Protein AF-A0A1J1LTN3-F1 (afdb_monomer_lite)

Organism: NCBI:txid671072

Sequence (48 aa):
MVANIKAEFKRHLEQNPWMSEPTRKQALNKLDKMMIYVGYPEKWLDYC

Radius of gyration: 15.18 Å; chains: 1; bounding box: 45×13×30 Å

InterPro domains:
  IPR000718 Peptidase M13 [PS51885] (1-48)
  IPR008753 Peptidase M13, N-terminal domain [PF05649] (1-41)
  IPR024079 Metallopeptidase, catalytic domain superfamily [G3DSA:3.40.390.10] (1-41)

Secondary structure (DSSP, 8-state):
-HHHHHHHHHHHHHH-TTS-HHHHHHHHHHHHT-----SS-SS-----

pLDDT: mean 84.09, std 8.54, range [57.94, 93.12]

Structure (mmCIF, N/CA/C/O backbone):
data_AF-A0A1J1LTN3-F1
#
_entry.id   AF-A0A1J1LTN3-F1
#
loop_
_atom_site.group_PDB
_atom_site.id
_atom_site.type_symbol
_atom_site.label_atom_id
_atom_site.label_alt_id
_atom_site.label_comp_id
_atom_site.label_asym_id
_atom_site.label_entity_id
_atom_site.label_seq_id
_atom_site.pdbx_PDB_ins_code
_atom_site.Cartn_x
_atom_site.Cartn_y
_atom_site.Cartn_z
_atom_site.occupancy
_atom_site.B_iso_or_equiv
_atom_site.auth_seq_id
_atom_site.auth_comp_id
_atom_site.auth_asym_id
_atom_site.auth_atom_id
_atom_site.pdbx_PDB_model_num
ATOM 1 N N . MET A 1 1 ? -2.121 -2.932 -16.521 1.00 74.75 1 MET A N 1
ATOM 2 C CA . MET A 1 1 ? -2.144 -4.169 -15.702 1.00 74.75 1 MET A CA 1
ATOM 3 C C . MET A 1 1 ? -1.694 -3.910 -14.266 1.00 74.75 1 MET A C 1
ATOM 5 O O . MET A 1 1 ? -2.506 -4.058 -13.367 1.00 74.75 1 MET A O 1
ATOM 9 N N . VAL A 1 2 ? -0.466 -3.434 -14.034 1.00 80.00 2 VAL A N 1
ATOM 10 C CA . VAL A 1 2 ? 0.049 -3.168 -12.674 1.00 80.00 2 VAL A CA 1
ATOM 11 C C 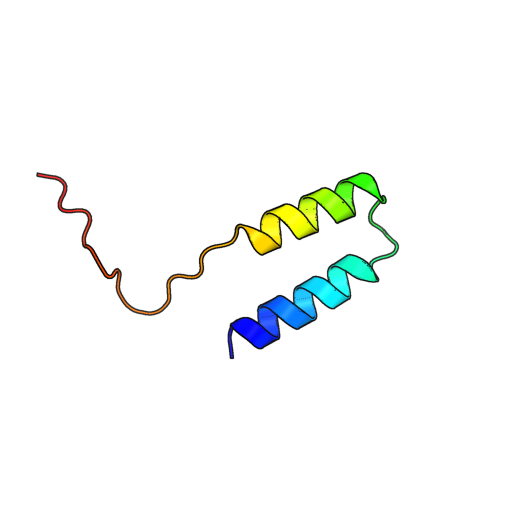. VAL A 1 2 ? -0.767 -2.115 -11.900 1.00 80.00 2 VAL A C 1
ATOM 13 O O . VAL A 1 2 ? -1.030 -2.287 -10.713 1.00 80.00 2 VAL A O 1
ATOM 16 N N . ALA A 1 3 ? -1.246 -1.065 -12.575 1.00 83.00 3 ALA A N 1
ATOM 17 C CA . ALA A 1 3 ? -2.119 -0.060 -11.961 1.00 83.00 3 ALA A CA 1
ATOM 18 C C . ALA A 1 3 ? -3.428 -0.657 -11.401 1.00 83.00 3 ALA A C 1
ATOM 20 O O . ALA A 1 3 ? -3.855 -0.274 -10.317 1.00 83.00 3 ALA A O 1
ATOM 21 N N . ASN A 1 4 ? -4.021 -1.642 -12.088 1.00 85.94 4 ASN A N 1
ATOM 22 C CA . ASN A 1 4 ? -5.249 -2.303 -11.631 1.00 85.94 4 ASN A CA 1
ATOM 23 C C . ASN A 1 4 ? -4.992 -3.146 -10.376 1.00 85.94 4 ASN A C 1
ATOM 25 O O . ASN A 1 4 ? -5.808 -3.147 -9.463 1.00 85.94 4 ASN A O 1
ATOM 29 N N . ILE A 1 5 ? -3.833 -3.809 -10.298 1.00 86.56 5 ILE A N 1
ATOM 30 C CA . ILE A 1 5 ? -3.424 -4.563 -9.104 1.00 86.56 5 ILE A CA 1
ATOM 31 C C . ILE A 1 5 ? -3.258 -3.610 -7.915 1.00 86.56 5 ILE A C 1
ATOM 33 O O . ILE A 1 5 ? -3.740 -3.894 -6.820 1.00 86.56 5 ILE A O 1
ATOM 37 N N . LYS A 1 6 ? -2.630 -2.447 -8.134 1.00 86.94 6 LYS A N 1
ATOM 38 C CA . LYS A 1 6 ? -2.477 -1.413 -7.100 1.00 86.94 6 LYS A CA 1
ATOM 39 C C . LYS A 1 6 ? -3.838 -0.882 -6.626 1.00 86.94 6 LYS A C 1
ATOM 41 O O . LYS A 1 6 ? -4.029 -0.698 -5.426 1.00 86.94 6 LYS A O 1
ATOM 46 N N . ALA A 1 7 ? -4.784 -0.683 -7.544 1.00 88.94 7 ALA A N 1
ATOM 47 C CA . ALA A 1 7 ? -6.136 -0.227 -7.227 1.00 88.94 7 ALA A CA 1
ATOM 48 C C . ALA A 1 7 ? -6.929 -1.251 -6.397 1.00 88.94 7 ALA A C 1
ATOM 50 O O . ALA A 1 7 ? -7.508 -0.883 -5.377 1.00 88.94 7 ALA A O 1
ATOM 51 N N . GLU A 1 8 ? -6.905 -2.536 -6.763 1.00 91.69 8 GLU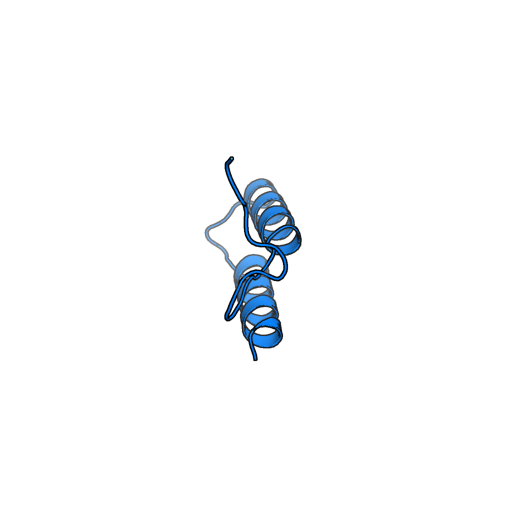 A N 1
ATOM 52 C CA . GLU A 1 8 ? -7.596 -3.563 -5.969 1.00 91.69 8 GLU A CA 1
ATOM 53 C C . GLU A 1 8 ? -6.959 -3.767 -4.595 1.00 91.69 8 GLU A C 1
ATOM 55 O O . GLU A 1 8 ? -7.659 -3.912 -3.593 1.00 91.69 8 GLU A O 1
ATOM 60 N N . PHE A 1 9 ? -5.629 -3.685 -4.506 1.00 89.88 9 PHE A N 1
ATOM 61 C CA . PHE A 1 9 ? -4.945 -3.763 -3.217 1.00 89.88 9 PHE A CA 1
ATOM 62 C C . PHE A 1 9 ? -5.327 -2.597 -2.292 1.00 89.88 9 PHE A C 1
ATOM 64 O O . PHE A 1 9 ? -5.530 -2.795 -1.093 1.00 89.88 9 PHE A O 1
ATOM 71 N N . LYS A 1 10 ? -5.493 -1.390 -2.852 1.00 90.94 10 LYS A N 1
ATOM 72 C CA . LYS A 1 10 ? -6.017 -0.227 -2.123 1.00 90.94 10 LYS A CA 1
ATOM 73 C C . LYS A 1 10 ? -7.431 -0.487 -1.597 1.00 90.94 10 LYS A C 1
ATOM 75 O O . LYS A 1 10 ? -7.692 -0.261 -0.417 1.00 90.94 10 LYS A O 1
ATOM 80 N N . ARG A 1 11 ? -8.309 -1.035 -2.441 1.00 91.81 11 ARG A N 1
ATOM 81 C CA . ARG A 1 11 ? -9.700 -1.362 -2.092 1.00 91.81 11 ARG A CA 1
ATOM 82 C C . ARG A 1 11 ? -9.783 -2.386 -0.956 1.00 91.81 11 ARG A C 1
ATOM 84 O O . ARG A 1 11 ? -10.547 -2.208 -0.010 1.00 91.81 11 ARG A O 1
ATOM 91 N N . HIS A 1 12 ? -8.935 -3.412 -1.002 1.00 91.19 12 HIS A N 1
ATOM 92 C CA . HIS A 1 12 ? -8.801 -4.387 0.081 1.00 91.19 12 HIS A CA 1
ATOM 93 C C . HIS A 1 12 ? -8.301 -3.753 1.383 1.00 91.19 12 HIS A C 1
ATOM 95 O O . HIS A 1 12 ? -8.838 -4.053 2.445 1.00 91.19 12 HIS A O 1
ATOM 101 N N . LEU A 1 13 ? -7.296 -2.872 1.324 1.00 89.50 13 LEU A N 1
ATOM 102 C CA . LEU A 1 13 ? -6.783 -2.167 2.506 1.00 89.50 13 LEU A CA 1
ATOM 103 C C . LEU A 1 13 ? -7.852 -1.293 3.174 1.00 89.50 13 LEU A C 1
ATOM 105 O O . LEU A 1 13 ? -7.931 -1.252 4.403 1.00 89.50 13 LEU A O 1
ATOM 109 N N . GLU A 1 14 ? -8.692 -0.630 2.383 1.00 88.38 14 GLU A N 1
ATOM 110 C CA . GLU A 1 14 ? -9.794 0.195 2.886 1.00 88.38 14 GLU A CA 1
ATOM 111 C C . GLU A 1 14 ? -10.837 -0.643 3.636 1.00 88.38 14 GLU A C 1
ATOM 113 O O . GLU A 1 14 ? -11.225 -0.283 4.747 1.00 88.38 14 GLU A O 1
ATOM 118 N N . GLN A 1 15 ? -11.215 -1.799 3.087 1.00 88.69 15 GLN A N 1
ATOM 119 C CA . GLN A 1 15 ? -12.271 -2.660 3.637 1.00 88.69 15 GLN A CA 1
ATOM 120 C C . GLN A 1 15 ? -11.798 -3.627 4.728 1.00 88.69 15 GLN A C 1
ATOM 122 O O . GLN A 1 15 ? -12.608 -4.344 5.310 1.00 88.69 15 GLN A O 1
ATOM 127 N N . ASN A 1 16 ? -10.498 -3.670 5.015 1.00 87.00 16 ASN A N 1
ATOM 128 C CA . ASN A 1 16 ? -9.929 -4.663 5.908 1.00 87.00 16 ASN A CA 1
ATOM 129 C C . ASN A 1 16 ? -10.325 -4.430 7.388 1.00 87.00 16 ASN A C 1
ATOM 131 O O . ASN A 1 16 ? -9.862 -3.458 7.994 1.00 87.00 16 ASN A O 1
ATOM 135 N N . PRO A 1 17 ? -11.105 -5.326 8.020 1.00 86.12 17 PRO A N 1
ATOM 136 C CA . PRO A 1 17 ? -11.595 -5.115 9.379 1.00 86.12 17 PRO A CA 1
ATOM 137 C C . PRO A 1 17 ? -10.555 -5.415 10.468 1.00 86.12 17 PRO A C 1
ATOM 139 O O . PRO A 1 17 ? -10.734 -4.969 11.598 1.00 86.12 17 PRO A O 1
ATOM 142 N N . TRP A 1 18 ? -9.470 -6.144 10.168 1.00 90.56 18 TRP A N 1
ATOM 143 C CA . TRP A 1 18 ? -8.474 -6.508 11.187 1.00 90.56 18 TRP A CA 1
ATOM 144 C C . TRP A 1 18 ? -7.452 -5.396 11.460 1.00 90.56 18 TRP A C 1
ATOM 146 O O . TRP A 1 18 ? -6.768 -5.424 12.481 1.00 90.56 18 TRP A O 1
ATOM 156 N N . MET A 1 19 ? -7.352 -4.400 10.572 1.00 87.81 19 MET A N 1
ATOM 157 C CA . MET A 1 19 ? -6.469 -3.248 10.755 1.00 87.81 19 MET A CA 1
ATOM 158 C C . MET A 1 19 ? -7.170 -2.089 11.458 1.00 87.81 19 MET A C 1
ATOM 160 O O . MET A 1 19 ? -8.274 -1.682 11.092 1.00 87.81 19 MET A O 1
ATOM 164 N N . SER A 1 20 ? -6.463 -1.491 12.417 1.00 89.25 20 SER A N 1
ATOM 165 C CA . SER A 1 20 ? -6.865 -0.231 13.031 1.00 89.25 20 SER A CA 1
ATOM 166 C C . SER A 1 20 ? -6.787 0.927 12.024 1.00 89.25 20 SER A C 1
ATOM 168 O O . SER A 1 20 ? -5.959 0.940 11.111 1.00 89.25 20 SER A O 1
ATOM 170 N N . GLU A 1 21 ? -7.651 1.926 12.207 1.00 89.06 21 GLU A N 1
ATOM 171 C CA . GLU A 1 21 ? -7.659 3.209 11.480 1.00 89.06 21 GLU A CA 1
ATOM 172 C C . GLU A 1 21 ? -6.258 3.816 11.226 1.00 89.06 21 GLU A C 1
ATOM 174 O O . GLU A 1 21 ? -5.934 4.097 10.065 1.00 89.06 21 GLU A O 1
ATOM 179 N N . PRO A 1 22 ? -5.393 3.997 12.249 1.00 92.38 22 PRO A N 1
ATOM 180 C CA . PRO A 1 22 ? -4.070 4.587 12.045 1.00 92.38 22 PRO A CA 1
ATOM 181 C C . PRO A 1 22 ? -3.151 3.704 11.190 1.00 92.38 22 PRO A C 1
ATOM 183 O O . PRO A 1 22 ? -2.461 4.218 10.307 1.00 92.38 22 PRO A O 1
ATOM 186 N N . THR A 1 23 ? -3.172 2.383 11.385 1.00 92.56 23 THR A N 1
ATOM 187 C CA . THR A 1 23 ? -2.361 1.447 10.590 1.00 92.56 23 THR A CA 1
ATOM 188 C C . THR A 1 23 ? -2.814 1.424 9.133 1.00 92.56 23 THR A C 1
ATOM 190 O O . THR A 1 23 ? -1.978 1.439 8.228 1.00 92.56 23 THR A O 1
ATOM 193 N N . ARG A 1 24 ? -4.129 1.483 8.889 1.00 91.62 24 ARG A N 1
ATOM 194 C CA . ARG A 1 24 ? -4.710 1.558 7.541 1.00 91.62 24 ARG A CA 1
ATOM 195 C C . ARG A 1 24 ? -4.213 2.787 6.780 1.00 91.62 24 ARG A C 1
ATOM 197 O O . ARG A 1 24 ? -3.757 2.666 5.646 1.00 91.62 24 ARG A O 1
ATOM 204 N N . LYS A 1 25 ? -4.229 3.960 7.421 1.00 91.62 25 LYS A N 1
ATOM 205 C CA . LYS A 1 25 ? -3.734 5.217 6.830 1.00 91.62 25 LYS A CA 1
ATOM 206 C C . LYS A 1 25 ? -2.2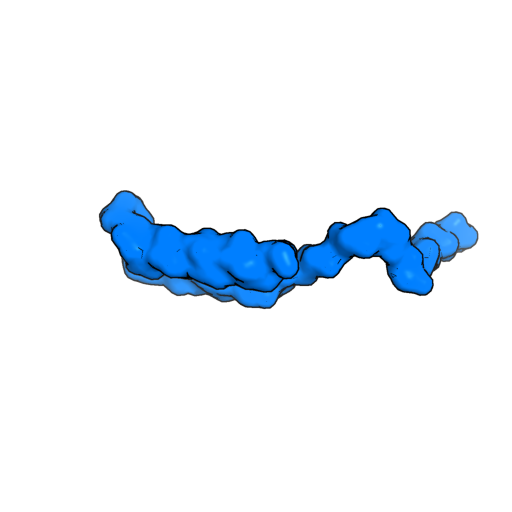53 5.129 6.448 1.00 91.62 25 LYS A C 1
ATOM 208 O O . LYS A 1 25 ? -1.874 5.556 5.359 1.00 91.62 25 LYS A O 1
ATOM 213 N N . GLN A 1 26 ? -1.421 4.530 7.302 1.00 93.12 26 GLN A N 1
ATOM 214 C CA . GLN A 1 26 ? 0.003 4.330 7.001 1.00 93.12 26 GLN A CA 1
ATOM 215 C C . GLN A 1 26 ? 0.230 3.324 5.865 1.00 93.12 26 GLN A C 1
ATOM 217 O O . GLN A 1 26 ? 1.083 3.548 5.006 1.00 93.12 26 GLN A O 1
ATOM 222 N N . ALA A 1 27 ? -0.554 2.245 5.816 1.00 90.75 27 ALA A N 1
ATOM 223 C CA . ALA A 1 27 ? -0.487 1.265 4.735 1.00 90.75 27 ALA A CA 1
ATOM 224 C C . ALA A 1 27 ? -0.857 1.880 3.373 1.00 90.75 27 ALA A C 1
ATOM 226 O O . ALA A 1 27 ? -0.160 1.637 2.387 1.00 90.75 27 ALA A O 1
ATOM 227 N N . LEU A 1 28 ? -1.890 2.730 3.328 1.00 90.62 28 LEU A N 1
ATOM 228 C CA . LEU A 1 28 ? -2.272 3.478 2.125 1.00 90.62 28 LEU A CA 1
ATOM 229 C C . LEU A 1 28 ? -1.161 4.438 1.675 1.00 90.62 28 LEU A C 1
ATOM 231 O O . LEU A 1 28 ? -0.778 4.426 0.509 1.00 90.62 28 LEU A O 1
ATOM 235 N N . ASN A 1 29 ? -0.563 5.187 2.606 1.00 92.25 29 ASN A N 1
ATOM 236 C CA . ASN A 1 29 ? 0.558 6.085 2.306 1.00 92.25 29 ASN A CA 1
ATOM 237 C C . ASN A 1 29 ? 1.775 5.324 1.742 1.00 92.25 29 ASN A C 1
ATOM 239 O O . ASN A 1 29 ? 2.412 5.755 0.778 1.00 92.25 29 ASN A O 1
ATOM 243 N N . LYS A 1 30 ? 2.086 4.148 2.305 1.00 91.62 30 LYS A N 1
ATOM 244 C CA . LYS A 1 30 ? 3.148 3.273 1.787 1.00 91.62 30 LYS A CA 1
ATOM 245 C C . LYS A 1 30 ? 2.838 2.788 0.372 1.00 91.62 30 LYS A C 1
ATOM 247 O O . LYS A 1 30 ? 3.735 2.778 -0.470 1.00 91.62 30 LYS A O 1
ATOM 252 N N . LEU A 1 31 ? 1.590 2.399 0.114 1.00 89.31 31 LEU A N 1
ATOM 253 C CA . LEU A 1 31 ? 1.154 1.970 -1.211 1.00 89.31 31 LEU A CA 1
ATOM 254 C C . LEU A 1 31 ? 1.310 3.105 -2.230 1.00 89.31 31 LEU A C 1
ATOM 256 O O . LEU A 1 31 ? 1.852 2.878 -3.312 1.00 89.31 31 LEU A O 1
ATOM 260 N N . ASP A 1 32 ? 0.911 4.329 -1.884 1.00 87.38 32 ASP A N 1
ATOM 261 C CA . 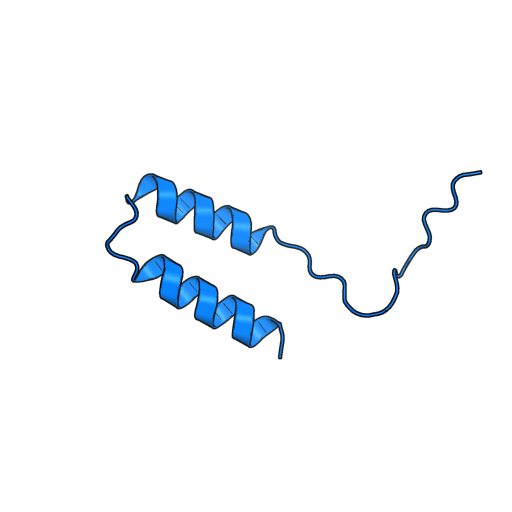ASP A 1 32 ? 1.026 5.489 -2.775 1.00 87.38 32 ASP A CA 1
ATOM 262 C C . ASP A 1 32 ? 2.486 5.774 -3.155 1.00 87.38 32 ASP A C 1
ATOM 264 O O . ASP A 1 32 ? 2.783 5.937 -4.340 1.00 87.38 32 ASP A O 1
ATOM 268 N N . LYS A 1 33 ? 3.415 5.694 -2.194 1.00 89.75 33 LYS A N 1
ATOM 269 C CA . LYS A 1 33 ? 4.861 5.902 -2.411 1.00 89.75 33 LYS A CA 1
ATOM 270 C C . LYS A 1 33 ? 5.581 4.760 -3.134 1.00 89.75 33 LYS A C 1
ATOM 272 O O . LYS A 1 33 ? 6.760 4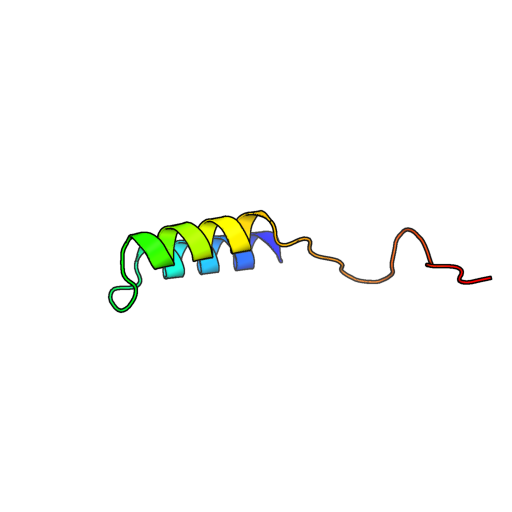.893 -3.459 1.00 89.75 33 LYS A O 1
ATOM 277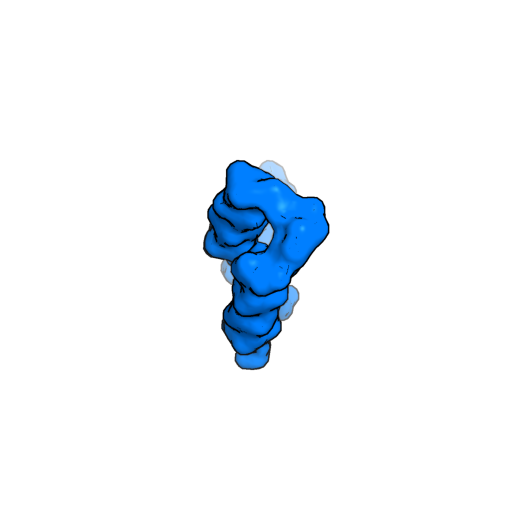 N N . MET A 1 34 ? 4.916 3.632 -3.368 1.00 85.31 34 MET A N 1
ATOM 278 C CA . MET A 1 34 ? 5.534 2.484 -4.021 1.00 85.31 34 MET A CA 1
ATOM 279 C C . MET A 1 34 ? 5.793 2.792 -5.503 1.00 85.31 34 MET A C 1
ATOM 281 O O . MET A 1 34 ? 4.849 2.902 -6.295 1.00 85.31 34 MET A O 1
ATOM 285 N N . MET A 1 35 ? 7.073 2.925 -5.859 1.00 80.50 35 MET A N 1
ATOM 286 C CA . MET A 1 35 ? 7.540 3.008 -7.243 1.00 80.50 35 MET A CA 1
ATOM 287 C C . MET A 1 35 ? 7.653 1.605 -7.828 1.00 80.50 35 MET A C 1
ATOM 289 O O . MET A 1 35 ? 8.130 0.681 -7.168 1.00 80.50 35 MET A O 1
ATOM 293 N N . ILE A 1 36 ? 7.191 1.445 -9.062 1.00 77.00 36 ILE A N 1
ATOM 294 C CA . ILE A 1 36 ? 7.153 0.156 -9.744 1.00 77.00 36 ILE A CA 1
ATOM 295 C C . ILE A 1 36 ? 8.135 0.231 -10.901 1.00 77.00 36 ILE A C 1
ATOM 297 O O . ILE A 1 36 ? 7.926 0.984 -11.846 1.00 77.00 36 ILE A O 1
ATOM 301 N N . TYR A 1 37 ? 9.190 -0.568 -10.810 1.00 77.56 37 TYR A N 1
ATOM 302 C CA . TYR A 1 37 ? 10.170 -0.754 -11.869 1.00 77.56 37 TYR A CA 1
ATOM 303 C C . TYR A 1 37 ? 9.862 -2.084 -12.558 1.00 77.56 37 TYR A C 1
ATOM 305 O O . TYR A 1 37 ? 9.786 -3.117 -11.893 1.00 77.56 37 TYR A O 1
ATOM 313 N N . VAL A 1 38 ? 9.628 -2.065 -13.871 1.00 73.88 38 VAL A N 1
ATOM 314 C CA . VAL A 1 38 ? 9.297 -3.264 -14.658 1.00 73.88 38 VAL A CA 1
ATOM 315 C C . VAL A 1 38 ? 10.206 -3.315 -15.878 1.00 73.88 38 VAL A C 1
ATOM 317 O O . VAL A 1 38 ? 10.286 -2.341 -16.619 1.00 73.88 38 VAL A O 1
ATOM 320 N N . GLY A 1 39 ? 10.859 -4.456 -16.101 1.00 82.00 39 GLY A N 1
ATOM 321 C CA . GLY A 1 39 ? 11.786 -4.647 -17.214 1.00 82.00 39 GLY A CA 1
ATOM 322 C C . GLY A 1 39 ? 13.221 -4.319 -16.814 1.00 82.00 39 GLY A C 1
ATOM 323 O O . GLY A 1 39 ? 13.798 -5.012 -15.981 1.00 82.00 39 GLY A O 1
ATOM 324 N N . TYR A 1 40 ? 13.793 -3.285 -17.419 1.00 73.75 40 TYR A N 1
ATOM 325 C CA . TYR A 1 40 ? 15.175 -2.850 -17.221 1.00 73.75 40 TYR A CA 1
ATOM 326 C C . TYR A 1 40 ? 15.207 -1.428 -16.644 1.00 73.75 40 TYR A C 1
ATOM 328 O O . TYR A 1 40 ? 14.313 -0.629 -16.934 1.00 73.75 40 TYR A O 1
ATOM 336 N N . PRO A 1 41 ? 16.201 -1.102 -15.801 1.00 78.75 41 PRO A N 1
ATOM 337 C CA . PRO A 1 41 ? 16.330 0.238 -15.249 1.00 78.75 41 PRO A CA 1
ATOM 338 C C . PRO A 1 41 ? 16.611 1.255 -16.366 1.00 78.75 41 PRO A C 1
ATOM 340 O O . PRO A 1 41 ? 17.368 0.982 -17.293 1.00 78.75 41 PRO A O 1
ATOM 343 N N . GLU A 1 42 ? 16.008 2.442 -16.269 1.00 71.88 42 GLU A N 1
ATOM 344 C CA . GLU A 1 42 ? 16.231 3.546 -17.219 1.00 71.88 42 GLU A CA 1
ATOM 345 C C . GLU A 1 42 ? 17.658 4.110 -17.114 1.00 71.88 42 GLU A C 1
ATOM 347 O O . GLU A 1 42 ? 18.253 4.531 -18.104 1.00 71.88 42 GLU A O 1
ATOM 352 N N . LYS A 1 43 ? 18.237 4.060 -15.910 1.00 71.75 43 LYS A N 1
ATOM 353 C CA . LYS A 1 43 ? 19.652 4.321 -15.656 1.00 71.75 43 LYS A CA 1
ATOM 354 C C . LYS A 1 43 ? 20.266 3.147 -14.919 1.00 71.75 43 LYS A C 1
ATOM 356 O O . LYS A 1 43 ? 19.806 2.783 -13.836 1.00 71.75 43 LYS A O 1
ATOM 361 N N . TRP A 1 44 ? 21.331 2.602 -15.488 1.00 72.81 44 TRP A N 1
ATOM 362 C CA . TRP A 1 44 ? 22.223 1.711 -14.766 1.00 72.81 44 TRP A CA 1
ATOM 363 C C . TRP A 1 44 ? 22.935 2.520 -13.679 1.00 72.81 44 TRP A C 1
ATOM 365 O O . TRP A 1 44 ? 23.388 3.640 -13.917 1.00 72.81 44 TRP A O 1
ATOM 375 N N . LEU A 1 45 ? 22.973 1.983 -12.460 1.00 69.94 45 LEU A N 1
ATOM 376 C CA . LEU A 1 45 ? 23.889 2.474 -11.437 1.00 69.94 45 LEU A CA 1
ATOM 377 C C . LEU A 1 45 ? 25.279 1.986 -11.835 1.00 69.94 45 LEU A C 1
ATOM 379 O O . LEU A 1 45 ? 25.710 0.914 -11.413 1.00 69.94 45 LEU A O 1
ATOM 383 N N . ASP A 1 46 ? 25.943 2.759 -12.688 1.00 66.75 46 ASP A N 1
ATOM 384 C CA . ASP A 1 46 ? 27.364 2.587 -12.951 1.00 66.75 46 ASP A CA 1
ATOM 385 C C . ASP A 1 46 ? 28.108 3.012 -11.681 1.00 66.75 46 ASP A C 1
ATOM 387 O O . ASP A 1 46 ? 28.389 4.188 -11.449 1.00 66.75 46 ASP A O 1
ATOM 391 N N . TYR A 1 47 ? 28.345 2.047 -10.795 1.00 65.75 47 TYR A N 1
ATOM 392 C CA . TYR A 1 47 ? 29.335 2.190 -9.739 1.00 65.75 47 TYR A CA 1
ATOM 393 C C . TYR A 1 47 ? 30.716 2.057 -10.393 1.00 65.75 47 TYR A C 1
ATOM 395 O O . TYR A 1 47 ? 31.186 0.941 -10.616 1.00 65.75 47 TYR A O 1
ATOM 403 N N . CYS A 1 48 ? 31.324 3.197 -10.728 1.00 57.94 48 CYS A N 1
ATOM 404 C CA . CYS A 1 48 ? 32.761 3.322 -10.985 1.00 57.94 48 CYS A CA 1
ATOM 405 C C . CYS A 1 48 ? 33.477 3.769 -9.709 1.00 57.94 48 CYS A C 1
ATOM 407 O O . CYS A 1 48 ? 32.928 4.656 -9.013 1.00 57.94 48 CYS A O 1
#

Foldseek 3Di:
DVVVVLVVVLVCLVPPPVDDPVVSVVVNVVSVPDDDDDDDDPDDPPPD